Protein AF-A0A8I3A6J5-F1 (afdb_monomer_lite)

Secondary structure (DSSP, 8-state):
-----------SEEE-BTT-S---EEEEE-SSS-EEEEETTB-EEEEETTEEEEES-GGG---EEEEEETTTTEEEEEETT-SSEEEEES-TT-TTPBEEEEEPPEES-SS-EE-GGG-B-PPP---

Structure (mmCIF, N/CA/C/O backbone):
data_AF-A0A8I3A6J5-F1
#
_entry.id   AF-A0A8I3A6J5-F1
#
loop_
_atom_site.group_PDB
_atom_site.id
_atom_site.type_symbol
_atom_site.label_atom_id
_atom_site.label_alt_id
_atom_site.label_comp_id
_atom_site.label_asym_id
_atom_site.label_entity_id
_atom_site.label_seq_id
_atom_site.pdbx_PDB_ins_code
_atom_site.Cartn_x
_atom_site.Cartn_y
_atom_site.Cartn_z
_atom_site.occupancy
_atom_site.B_iso_or_equiv
_atom_site.auth_seq_id
_atom_site.auth_comp_id
_atom_site.auth_asym_id
_atom_site.auth_atom_id
_atom_site.pdbx_PDB_model_num
ATOM 1 N N . MET A 1 1 ? -9.817 -15.195 -24.345 1.00 30.73 1 MET A N 1
ATOM 2 C CA . MET A 1 1 ? -9.484 -13.966 -25.102 1.00 30.73 1 MET A CA 1
ATOM 3 C C . MET A 1 1 ? -8.069 -13.570 -24.725 1.00 30.73 1 MET A C 1
ATOM 5 O O . MET A 1 1 ? -7.813 -13.371 -23.548 1.00 30.73 1 MET A O 1
ATOM 9 N N . GLY A 1 2 ? -7.141 -13.598 -25.683 1.00 30.28 2 GLY A N 1
ATOM 10 C CA . GLY A 1 2 ? -5.707 -13.438 -25.430 1.00 30.28 2 GLY A CA 1
ATOM 11 C C . GLY A 1 2 ? -5.278 -11.974 -25.362 1.00 30.28 2 GLY A C 1
ATOM 12 O O . GLY A 1 2 ? -5.661 -11.174 -26.214 1.00 30.28 2 GLY A O 1
ATOM 13 N N . CYS A 1 3 ? -4.470 -11.635 -24.357 1.00 26.61 3 CYS A N 1
ATOM 14 C CA . CYS A 1 3 ? -3.800 -10.344 -24.265 1.00 26.61 3 CYS A CA 1
ATOM 15 C C . CYS A 1 3 ? -2.507 -10.389 -25.093 1.00 26.61 3 CYS A C 1
ATOM 17 O O . CYS A 1 3 ? -1.593 -11.158 -24.805 1.00 26.61 3 CYS A O 1
ATOM 19 N N . VAL A 1 4 ? -2.451 -9.571 -26.144 1.00 27.77 4 VAL A N 1
ATOM 20 C CA . VAL A 1 4 ? -1.2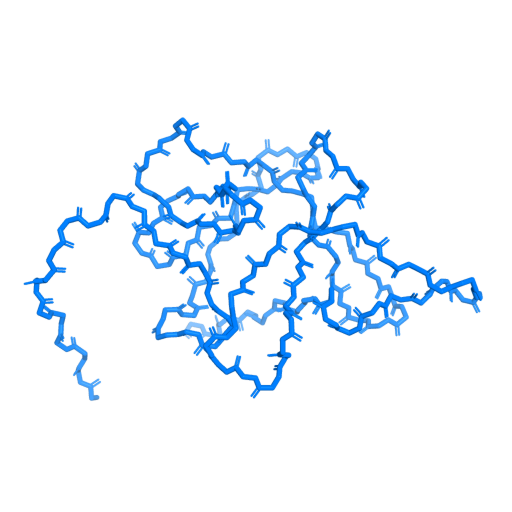50 -9.331 -26.950 1.00 27.77 4 VAL A CA 1
ATOM 21 C C . VAL A 1 4 ? -0.491 -8.166 -26.321 1.00 27.77 4 VAL A C 1
ATOM 23 O O . VAL A 1 4 ? -0.956 -7.027 -26.371 1.00 27.77 4 VAL A O 1
ATOM 26 N N . ILE A 1 5 ? 0.687 -8.430 -25.755 1.00 29.08 5 ILE A N 1
ATOM 27 C CA . ILE A 1 5 ? 1.599 -7.378 -25.291 1.00 29.08 5 ILE A CA 1
ATOM 28 C C . ILE A 1 5 ? 2.441 -6.930 -26.489 1.00 29.08 5 ILE A C 1
ATOM 30 O O . ILE A 1 5 ? 3.343 -7.637 -26.940 1.00 29.08 5 ILE A O 1
ATOM 34 N N . ARG A 1 6 ? 2.138 -5.746 -27.032 1.00 31.48 6 ARG A N 1
ATOM 35 C CA . ARG A 1 6 ? 3.049 -5.052 -27.949 1.00 31.48 6 ARG A CA 1
ATOM 36 C C . ARG A 1 6 ? 4.149 -4.390 -27.127 1.00 31.48 6 ARG A C 1
ATOM 38 O O . ARG A 1 6 ? 3.868 -3.594 -26.240 1.00 31.48 6 ARG A O 1
ATOM 45 N N . ARG A 1 7 ? 5.394 -4.746 -27.448 1.00 36.97 7 ARG A N 1
ATOM 46 C CA . ARG A 1 7 ? 6.626 -4.154 -26.919 1.00 36.97 7 ARG A CA 1
ATOM 47 C C . ARG A 1 7 ? 6.641 -2.662 -27.280 1.00 36.97 7 ARG A C 1
ATOM 49 O O . ARG A 1 7 ? 6.832 -2.325 -28.445 1.00 36.97 7 ARG A O 1
ATOM 56 N N . GLY A 1 8 ? 6.385 -1.805 -26.300 1.00 32.91 8 GLY A N 1
ATOM 57 C CA . GLY A 1 8 ? 6.484 -0.352 -26.404 1.00 32.91 8 GLY A CA 1
ATOM 58 C C . GLY A 1 8 ? 7.212 0.170 -25.173 1.00 32.91 8 GLY A C 1
ATOM 59 O O . GLY A 1 8 ? 6.724 -0.037 -24.071 1.00 32.91 8 GLY A O 1
ATOM 60 N N . ASP A 1 9 ? 8.383 0.756 -25.417 1.00 39.22 9 ASP A N 1
ATOM 61 C CA . ASP A 1 9 ? 9.288 1.498 -24.532 1.00 39.22 9 ASP A CA 1
ATOM 62 C C . ASP A 1 9 ? 9.713 0.858 -23.200 1.00 39.22 9 ASP A C 1
ATOM 64 O O . ASP A 1 9 ? 8.924 0.513 -22.326 1.00 39.22 9 ASP A O 1
ATOM 68 N N . SER A 1 10 ? 11.031 0.717 -23.033 1.00 43.94 10 SER A N 1
ATOM 69 C CA . SER A 1 10 ? 11.680 0.188 -21.836 1.00 43.94 10 SER A CA 1
ATOM 70 C C . SER A 1 10 ? 11.562 1.161 -20.656 1.00 43.94 10 SER A C 1
ATOM 72 O O . SER A 1 10 ? 12.539 1.811 -20.281 1.00 43.94 10 SER A O 1
ATOM 74 N N . SER A 1 11 ? 10.381 1.280 -20.052 1.00 49.09 11 SER A N 1
ATOM 75 C CA . SER A 1 11 ? 10.291 1.871 -18.721 1.00 49.09 11 SER A CA 1
ATOM 76 C C . SER A 1 11 ? 10.740 0.816 -17.707 1.00 49.09 11 SER A C 1
ATOM 78 O O . SER A 1 11 ? 10.136 -0.242 -17.539 1.00 49.09 11 SER A O 1
ATOM 80 N N . THR A 1 12 ? 11.868 1.078 -17.054 1.00 62.62 12 THR A N 1
ATOM 81 C CA . THR A 1 12 ? 12.441 0.229 -15.996 1.00 62.62 12 THR A CA 1
ATOM 82 C C . THR A 1 12 ? 11.611 0.231 -14.708 1.00 62.62 12 THR A C 1
ATOM 84 O O . THR A 1 12 ? 11.869 -0.566 -13.808 1.00 62.62 12 THR A O 1
ATOM 87 N N . PHE A 1 13 ? 10.607 1.108 -14.648 1.00 61.25 13 PHE A N 1
ATOM 88 C CA . PHE A 1 13 ? 9.617 1.243 -13.591 1.00 61.25 13 PHE A CA 1
ATOM 89 C C . PHE A 1 13 ? 8.240 1.571 -14.189 1.00 61.25 13 PHE A C 1
ATOM 91 O O . PHE A 1 13 ? 8.136 2.073 -15.314 1.00 61.25 13 PHE A O 1
ATOM 98 N N . GLN A 1 14 ? 7.177 1.319 -13.429 1.00 71.88 14 GLN A N 1
ATOM 99 C CA . GLN A 1 14 ? 5.807 1.691 -13.776 1.00 71.88 14 GLN A CA 1
ATOM 100 C C . GLN A 1 14 ? 5.059 2.186 -12.533 1.00 71.88 14 GLN A C 1
ATOM 102 O O . GLN A 1 14 ? 5.220 1.638 -11.447 1.00 71.88 14 GLN A O 1
ATOM 107 N N . SER A 1 15 ? 4.227 3.223 -12.670 1.00 75.06 15 SER A N 1
ATOM 108 C CA . SER A 1 15 ? 3.306 3.613 -11.595 1.00 75.06 15 SER A CA 1
ATOM 109 C C . SER A 1 15 ? 2.261 2.526 -11.358 1.00 75.06 15 SER A C 1
ATOM 111 O O . SER A 1 15 ? 1.725 1.954 -12.307 1.00 75.06 15 SER A O 1
ATOM 113 N N . VAL A 1 16 ? 1.933 2.281 -10.094 1.00 74.94 16 VAL A N 1
ATOM 114 C CA . VAL A 1 16 ? 0.857 1.361 -9.725 1.00 74.94 16 VAL A CA 1
ATOM 115 C C . VAL A 1 16 ? -0.471 2.117 -9.699 1.00 74.94 16 VAL A C 1
ATOM 117 O O . VAL A 1 16 ? -0.579 3.181 -9.083 1.00 74.94 16 VAL A O 1
ATOM 120 N N . HIS A 1 17 ? -1.480 1.565 -10.373 1.00 73.88 17 HIS A N 1
ATOM 121 C CA . HIS A 1 17 ? -2.822 2.137 -10.479 1.00 73.88 17 HIS A CA 1
ATOM 122 C C . HIS A 1 17 ? -3.869 1.198 -9.872 1.00 73.88 17 HIS A C 1
ATOM 124 O O . HIS A 1 17 ? -3.763 -0.022 -10.007 1.00 73.88 17 HIS A O 1
ATOM 130 N N . LEU A 1 18 ? -4.900 1.770 -9.250 1.00 64.12 18 LEU A N 1
ATOM 131 C CA . LEU A 1 18 ? -6.071 1.019 -8.797 1.00 64.12 18 LEU A CA 1
ATOM 132 C C . LEU A 1 18 ? -6.810 0.424 -10.006 1.00 64.12 18 LEU A C 1
ATOM 134 O O . LEU A 1 18 ? -7.082 1.152 -10.949 1.00 64.12 18 LEU A O 1
ATOM 138 N N . ASN A 1 19 ? -7.165 -0.865 -9.989 1.00 62.84 19 ASN A N 1
ATOM 139 C CA . ASN A 1 19 ? -7.855 -1.548 -11.102 1.00 62.84 19 ASN A CA 1
ATOM 140 C C . ASN A 1 19 ? -7.126 -1.466 -12.464 1.00 62.84 19 ASN A C 1
ATOM 142 O O . ASN A 1 19 ? -7.756 -1.543 -13.523 1.00 62.84 19 ASN A O 1
ATOM 146 N N . GLY A 1 20 ? -5.798 -1.303 -12.458 1.00 60.50 20 GLY A N 1
ATOM 147 C CA . GLY A 1 20 ? -4.987 -1.331 -13.676 1.00 60.50 20 GLY A CA 1
ATOM 148 C C . GLY A 1 20 ? -5.046 -2.688 -14.393 1.00 60.50 20 GLY A C 1
ATOM 149 O O . GLY A 1 20 ? -5.436 -3.694 -13.818 1.00 60.50 20 GLY A O 1
ATOM 150 N N . ARG A 1 21 ? -4.612 -2.753 -15.662 1.00 58.78 21 ARG A N 1
ATOM 151 C CA . ARG A 1 21 ? -4.647 -3.995 -16.477 1.00 58.78 21 ARG A CA 1
ATOM 152 C C . ARG A 1 21 ? -3.822 -5.165 -15.916 1.00 58.78 21 ARG A C 1
ATOM 154 O O . ARG A 1 21 ? -3.975 -6.285 -16.390 1.00 58.78 21 ARG A O 1
ATOM 161 N N . VAL A 1 22 ? -2.936 -4.896 -14.961 1.00 60.34 22 VAL A N 1
ATOM 162 C CA . VAL A 1 22 ? -2.188 -5.898 -14.201 1.00 60.34 22 VAL A CA 1
ATOM 163 C C . VAL A 1 22 ? -2.706 -5.829 -12.770 1.00 60.34 22 VAL A C 1
ATOM 165 O O . VAL A 1 22 ? -2.392 -4.884 -12.051 1.00 60.34 22 VAL A O 1
ATOM 168 N N . THR A 1 23 ? -3.537 -6.796 -12.389 1.00 66.19 23 THR A N 1
ATOM 169 C CA . THR A 1 23 ? -4.200 -6.833 -11.075 1.00 66.19 23 THR A CA 1
ATOM 170 C C . THR A 1 23 ? -3.646 -7.905 -10.148 1.00 66.19 23 THR A C 1
ATOM 172 O O . THR A 1 23 ? -3.967 -7.892 -8.966 1.00 66.19 23 THR A O 1
ATOM 175 N N . THR A 1 24 ? -2.822 -8.828 -10.650 1.00 80.00 24 THR A N 1
ATOM 176 C CA . THR A 1 24 ? -2.280 -9.908 -9.825 1.00 80.00 24 THR A CA 1
ATOM 177 C C . THR A 1 24 ? -1.085 -9.412 -9.026 1.00 80.00 24 THR A C 1
ATOM 179 O O . THR A 1 24 ? -0.045 -9.053 -9.592 1.00 80.00 24 THR A O 1
ATOM 182 N N . TRP A 1 25 ? -1.258 -9.414 -7.710 1.00 85.44 25 TRP A N 1
ATOM 183 C CA . TRP A 1 25 ? -0.216 -9.141 -6.736 1.00 85.44 25 TRP A CA 1
ATOM 184 C C . TRP A 1 25 ? 0.308 -10.452 -6.171 1.00 85.44 25 TRP A C 1
ATOM 186 O O . TRP A 1 25 ? -0.477 -11.326 -5.819 1.00 85.44 25 TRP A O 1
ATOM 196 N N . ALA A 1 26 ? 1.626 -10.567 -6.058 1.00 88.00 26 ALA A N 1
ATOM 197 C CA . ALA A 1 26 ? 2.252 -11.598 -5.249 1.00 88.00 26 ALA A CA 1
ATOM 198 C C . ALA A 1 26 ? 2.806 -10.950 -3.978 1.00 88.00 26 ALA A C 1
ATOM 200 O O . ALA A 1 26 ? 3.521 -9.941 -4.032 1.00 88.00 26 ALA A O 1
ATOM 201 N N . VAL A 1 27 ? 2.423 -11.532 -2.844 1.00 88.25 27 VAL A N 1
ATOM 202 C CA . VAL A 1 27 ? 2.764 -11.086 -1.495 1.00 88.25 27 VAL A CA 1
ATOM 203 C C . VAL A 1 27 ? 3.656 -12.154 -0.880 1.00 88.25 27 VAL A C 1
ATOM 205 O O . VAL A 1 27 ? 3.229 -13.291 -0.706 1.00 88.25 27 VAL A O 1
ATOM 208 N N . GLU A 1 28 ? 4.896 -11.797 -0.572 1.00 89.56 28 GLU A N 1
ATOM 209 C CA . GLU A 1 28 ? 5.870 -12.703 0.032 1.00 89.56 28 GLU A CA 1
ATOM 210 C C . GLU A 1 28 ? 6.299 -12.153 1.384 1.00 89.56 28 GLU A C 1
ATOM 212 O O . GLU A 1 28 ? 6.626 -10.974 1.509 1.00 89.56 28 GLU A O 1
ATOM 217 N N . GLN A 1 29 ? 6.254 -12.997 2.408 1.00 86.00 29 GLN A N 1
ATOM 218 C CA . GLN A 1 29 ? 6.647 -12.616 3.755 1.00 86.00 29 GLN A CA 1
ATOM 219 C C . GLN A 1 29 ? 8.174 -12.703 3.893 1.00 86.00 29 GLN A C 1
ATOM 221 O O . GLN A 1 29 ? 8.754 -13.762 3.676 1.00 86.00 29 GLN A O 1
ATOM 226 N N . GLU A 1 30 ? 8.813 -11.595 4.270 1.00 85.00 30 GLU A N 1
ATOM 227 C CA . GLU A 1 30 ? 10.277 -11.466 4.427 1.00 85.00 30 GLU A CA 1
ATOM 228 C C . GLU A 1 30 ? 10.698 -11.361 5.910 1.00 85.00 30 GLU A C 1
ATOM 230 O O . GLU A 1 30 ? 11.878 -11.285 6.241 1.00 85.00 30 GLU A O 1
ATOM 235 N N . GLY A 1 31 ? 9.733 -11.373 6.835 1.00 79.00 31 GLY A N 1
ATOM 236 C CA . GLY A 1 31 ? 9.961 -11.324 8.279 1.00 79.00 31 GLY A CA 1
ATOM 237 C C . GLY A 1 31 ? 8.653 -11.395 9.066 1.00 79.00 31 GLY A C 1
ATOM 238 O O . GLY A 1 31 ? 7.595 -11.659 8.498 1.00 79.00 31 GLY A O 1
ATOM 239 N N . ASP A 1 32 ? 8.697 -11.121 10.371 1.00 79.19 32 ASP A N 1
ATOM 240 C CA . ASP A 1 32 ? 7.532 -11.318 11.251 1.00 79.19 32 ASP A CA 1
ATOM 241 C C . ASP A 1 32 ? 6.297 -10.502 10.829 1.00 79.19 32 ASP A C 1
ATOM 243 O O . ASP A 1 32 ? 5.182 -10.988 10.968 1.00 79.19 32 ASP A O 1
ATOM 247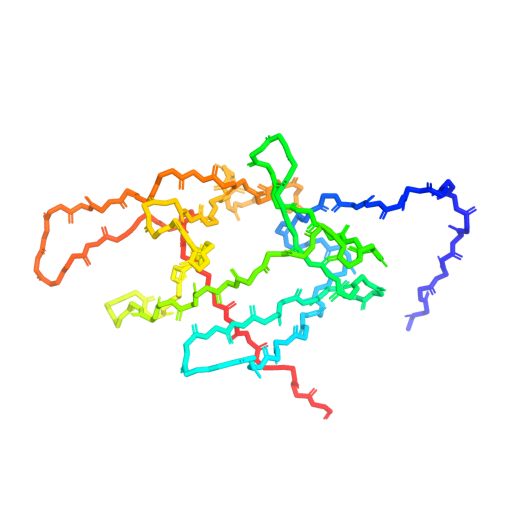 N N . ASN A 1 33 ? 6.484 -9.298 10.267 1.00 82.62 33 ASN A N 1
ATOM 248 C CA . ASN A 1 33 ? 5.398 -8.426 9.782 1.00 82.62 33 ASN A CA 1
ATOM 249 C C . ASN A 1 33 ? 5.773 -7.634 8.514 1.00 82.62 33 ASN A C 1
ATOM 251 O O . ASN A 1 33 ? 5.187 -6.587 8.230 1.00 82.62 33 ASN A O 1
ATOM 255 N N . ALA A 1 34 ? 6.786 -8.103 7.787 1.00 89.25 34 ALA A N 1
ATOM 256 C CA . ALA A 1 34 ? 7.317 -7.441 6.605 1.00 89.25 34 ALA A CA 1
ATOM 257 C C . ALA A 1 34 ? 6.969 -8.241 5.352 1.00 89.25 34 ALA A C 1
ATOM 259 O O . ALA A 1 34 ? 7.143 -9.461 5.311 1.00 89.25 34 ALA A O 1
ATOM 260 N N . TYR A 1 35 ? 6.508 -7.536 4.327 1.00 91.00 35 TYR A N 1
ATOM 261 C CA . TYR A 1 35 ? 6.090 -8.113 3.063 1.00 91.00 35 TYR A CA 1
ATOM 262 C C . TYR A 1 35 ? 6.833 -7.467 1.903 1.00 91.00 35 TYR A C 1
ATOM 264 O O . TYR A 1 35 ? 6.896 -6.239 1.776 1.00 91.00 35 TYR A O 1
ATOM 272 N N . ARG A 1 36 ? 7.316 -8.309 0.995 1.00 91.88 36 ARG A N 1
ATOM 273 C CA . ARG A 1 36 ? 7.658 -7.912 -0.362 1.00 91.88 36 ARG A CA 1
ATOM 274 C C . ARG A 1 36 ? 6.405 -8.016 -1.219 1.00 91.88 36 ARG A C 1
ATOM 276 O O . ARG A 1 36 ? 5.797 -9.078 -1.336 1.00 91.88 36 ARG A O 1
ATOM 283 N N . LEU A 1 37 ? 6.023 -6.894 -1.821 1.00 91.44 37 LEU A N 1
ATOM 284 C CA . LEU A 1 37 ? 4.893 -6.821 -2.740 1.00 91.44 37 LEU A CA 1
ATOM 285 C C . LEU A 1 37 ? 5.424 -6.746 -4.170 1.00 91.44 37 LEU A C 1
ATOM 287 O O . LEU A 1 37 ? 6.291 -5.925 -4.477 1.00 91.44 37 LEU A O 1
ATOM 291 N N . SER A 1 38 ? 4.889 -7.585 -5.046 1.00 90.31 38 SER A N 1
ATOM 292 C CA . SER A 1 38 ? 5.213 -7.613 -6.472 1.00 90.31 38 SER A CA 1
ATOM 293 C C . SER A 1 38 ? 3.930 -7.620 -7.296 1.00 90.31 38 SER A C 1
ATOM 295 O O . SER A 1 38 ? 2.887 -8.073 -6.825 1.00 90.31 38 SER A O 1
ATOM 297 N N . VAL A 1 39 ? 3.980 -7.074 -8.512 1.00 87.06 39 VAL A N 1
ATOM 298 C CA . VAL A 1 39 ? 2.788 -6.907 -9.356 1.00 87.06 39 VAL A CA 1
ATOM 299 C C . VAL A 1 39 ? 3.107 -7.237 -10.811 1.00 87.06 39 VAL A C 1
ATOM 301 O O . VAL A 1 39 ? 3.985 -6.640 -11.442 1.00 87.06 39 VAL A O 1
ATOM 304 N N . GLY A 1 40 ? 2.400 -8.231 -11.354 1.00 85.12 40 GLY A N 1
ATOM 305 C CA . GLY A 1 40 ? 2.669 -8.785 -12.683 1.00 85.12 40 GLY A CA 1
ATOM 306 C C . GLY A 1 40 ? 4.120 -9.240 -12.867 1.00 85.12 40 GLY A C 1
ATOM 307 O O . GLY A 1 40 ? 4.600 -10.118 -12.162 1.00 85.12 40 GLY A O 1
ATOM 308 N N . GLY A 1 41 ? 4.820 -8.657 -13.847 1.00 83.81 41 GLY A N 1
ATOM 309 C CA . GLY A 1 41 ? 6.225 -8.975 -14.147 1.00 83.81 41 GLY A CA 1
ATOM 310 C C . GLY A 1 41 ? 7.259 -8.188 -13.330 1.00 83.81 41 GLY A C 1
ATOM 311 O O . GLY A 1 41 ? 8.460 -8.397 -13.509 1.00 83.81 41 GLY A O 1
ATOM 312 N N . TYR A 1 42 ? 6.820 -7.273 -12.463 1.00 89.50 42 TYR A N 1
ATOM 313 C CA . TYR A 1 42 ? 7.692 -6.407 -11.674 1.00 89.50 42 TYR A CA 1
ATOM 314 C C . TYR A 1 42 ? 7.887 -6.992 -10.275 1.00 89.50 42 TYR A C 1
ATOM 316 O O . TYR A 1 42 ? 6.953 -7.040 -9.475 1.00 89.50 42 TYR A O 1
ATOM 324 N N . ARG A 1 43 ? 9.113 -7.444 -9.993 1.00 89.62 43 ARG A N 1
ATOM 325 C CA . ARG A 1 43 ? 9.462 -8.160 -8.754 1.00 89.62 43 ARG A CA 1
ATOM 326 C C . ARG A 1 43 ? 9.577 -7.265 -7.524 1.00 89.62 43 ARG A C 1
ATOM 328 O O . ARG A 1 43 ? 9.517 -7.779 -6.415 1.00 89.62 43 ARG A O 1
ATOM 335 N N . TYR A 1 44 ? 9.757 -5.964 -7.719 1.00 92.69 44 TYR A N 1
ATOM 336 C CA . TYR A 1 44 ? 9.994 -5.020 -6.634 1.00 92.69 44 TYR A CA 1
ATOM 337 C C . TYR A 1 44 ? 8.961 -3.909 -6.674 1.00 92.69 44 TYR A C 1
ATOM 339 O O . TYR A 1 44 ? 8.554 -3.466 -7.752 1.00 92.69 44 TYR A O 1
ATOM 347 N N . THR A 1 45 ? 8.564 -3.430 -5.503 1.00 93.81 45 THR A N 1
ATOM 348 C CA . THR A 1 45 ? 7.734 -2.234 -5.372 1.00 93.81 45 THR A CA 1
ATOM 349 C C . THR A 1 45 ? 8.406 -1.242 -4.449 1.00 93.81 45 THR A C 1
ATOM 351 O O . THR A 1 45 ? 9.044 -1.615 -3.471 1.00 93.81 45 THR A O 1
ATOM 354 N N . GLY A 1 46 ? 8.278 0.034 -4.783 1.00 94.19 46 GLY A N 1
ATOM 355 C CA . GLY A 1 46 ? 8.979 1.113 -4.111 1.00 94.19 46 GLY A CA 1
ATOM 356 C C . GLY A 1 46 ? 8.250 2.432 -4.228 1.00 94.19 46 GLY A C 1
ATOM 357 O O . GLY A 1 46 ? 7.095 2.495 -4.653 1.00 94.19 46 GLY A O 1
ATOM 358 N N . VAL A 1 47 ? 8.943 3.508 -3.866 1.00 94.31 47 VAL A N 1
ATOM 359 C CA . VAL A 1 47 ? 8.376 4.857 -3.836 1.00 94.31 47 VAL A CA 1
ATOM 360 C C . VAL A 1 47 ? 9.262 5.811 -4.624 1.00 94.31 47 VAL A C 1
ATOM 362 O O . VAL A 1 47 ? 10.433 5.981 -4.302 1.00 94.31 47 VAL A O 1
ATOM 365 N N . VAL A 1 48 ? 8.684 6.472 -5.626 1.00 92.31 48 VAL A N 1
ATOM 366 C CA . VAL A 1 48 ? 9.337 7.524 -6.420 1.00 92.31 48 VAL A CA 1
ATOM 367 C C . VAL A 1 48 ? 8.410 8.731 -6.462 1.00 92.31 48 VAL A C 1
ATOM 369 O O . VAL A 1 48 ? 7.228 8.592 -6.775 1.00 92.31 48 VAL A O 1
ATOM 372 N N . ASP A 1 49 ? 8.914 9.911 -6.099 1.00 91.75 49 ASP A N 1
ATOM 373 C CA . ASP A 1 49 ? 8.134 11.157 -6.033 1.00 91.75 49 ASP A CA 1
ATOM 374 C C . ASP A 1 49 ? 6.811 11.011 -5.256 1.00 91.75 49 ASP A C 1
ATOM 376 O O . ASP A 1 49 ? 5.757 11.493 -5.673 1.00 91.75 49 ASP A O 1
ATOM 380 N N . ASN A 1 50 ? 6.852 10.302 -4.121 1.0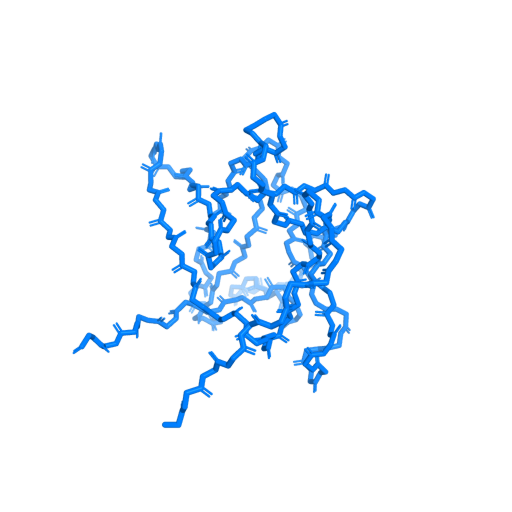0 93.38 50 ASN A N 1
ATOM 381 C CA . ASN A 1 50 ? 5.689 9.939 -3.295 1.00 93.38 50 ASN A CA 1
ATOM 382 C C . ASN A 1 50 ? 4.618 9.094 -4.010 1.00 93.38 50 ASN A C 1
ATOM 384 O O . ASN A 1 50 ? 3.482 9.030 -3.545 1.00 93.38 50 ASN A O 1
ATOM 388 N N . ASN A 1 51 ? 4.943 8.436 -5.119 1.00 92.69 51 ASN A N 1
ATOM 389 C CA . ASN A 1 51 ? 4.068 7.477 -5.784 1.00 92.69 51 ASN A CA 1
ATOM 390 C C . ASN A 1 51 ? 4.614 6.067 -5.612 1.00 92.69 51 ASN A C 1
ATOM 392 O O . ASN A 1 51 ? 5.820 5.845 -5.721 1.00 92.69 51 ASN A O 1
ATOM 396 N N . VAL A 1 52 ? 3.717 5.115 -5.378 1.00 92.94 52 VAL A N 1
ATOM 397 C CA . VAL A 1 52 ? 4.064 3.699 -5.385 1.00 92.94 52 VAL A CA 1
ATOM 398 C C . VAL A 1 52 ? 4.345 3.290 -6.827 1.00 92.94 52 VAL A C 1
ATOM 400 O O . VAL A 1 52 ? 3.560 3.545 -7.748 1.00 92.94 52 VAL A O 1
ATOM 403 N N . THR A 1 53 ? 5.500 2.674 -7.023 1.00 92.44 53 THR A N 1
ATOM 404 C CA . THR A 1 53 ? 5.987 2.229 -8.326 1.00 92.44 53 THR A CA 1
ATOM 405 C C . THR A 1 53 ? 6.390 0.769 -8.253 1.00 92.44 53 THR A C 1
ATOM 407 O O . THR A 1 53 ? 6.812 0.287 -7.206 1.00 92.44 53 THR A O 1
ATOM 410 N N . ALA A 1 54 ? 6.240 0.067 -9.366 1.00 91.19 54 ALA A N 1
ATOM 411 C CA . ALA A 1 54 ? 6.723 -1.286 -9.561 1.00 91.19 54 ALA A CA 1
ATOM 412 C C . ALA A 1 54 ? 7.980 -1.249 -10.437 1.00 91.19 54 ALA A C 1
ATOM 414 O O . ALA A 1 54 ? 8.077 -0.422 -11.347 1.00 91.19 54 ALA A O 1
ATOM 415 N N . SER A 1 55 ? 8.943 -2.123 -10.163 1.00 89.81 55 SER A N 1
ATOM 416 C CA . SER A 1 55 ? 10.253 -2.127 -10.805 1.00 89.81 55 SER A CA 1
ATOM 417 C C . SER A 1 55 ? 10.835 -3.529 -10.959 1.00 89.81 55 SER A C 1
ATOM 419 O O . SER A 1 55 ? 10.462 -4.483 -10.274 1.00 89.81 55 SER A O 1
ATOM 421 N N . THR A 1 56 ? 11.781 -3.649 -11.886 1.00 90.06 56 THR A N 1
ATOM 422 C CA . THR A 1 56 ? 12.660 -4.815 -12.038 1.00 90.06 56 THR A CA 1
ATOM 423 C C . THR A 1 56 ? 13.992 -4.657 -11.298 1.00 90.06 56 THR A C 1
ATOM 425 O O . THR A 1 56 ? 14.817 -5.566 -11.352 1.00 90.06 56 THR A O 1
ATOM 428 N N . HIS A 1 57 ? 14.211 -3.524 -10.628 1.00 89.88 57 HIS A N 1
ATOM 429 C CA . HIS A 1 57 ? 15.468 -3.153 -9.985 1.00 89.88 57 HIS A CA 1
ATOM 430 C C . HIS A 1 57 ? 15.398 -3.340 -8.458 1.00 89.88 57 HIS A C 1
ATOM 432 O O . HIS A 1 57 ? 14.555 -2.704 -7.819 1.00 89.88 57 HIS A O 1
ATOM 438 N N . PRO A 1 58 ? 16.246 -4.197 -7.858 1.00 90.69 58 PRO A N 1
ATOM 439 C CA . PRO A 1 58 ? 16.181 -4.524 -6.430 1.00 90.69 58 PRO A CA 1
ATOM 440 C C . PRO A 1 58 ? 16.456 -3.328 -5.515 1.00 90.69 58 PRO A C 1
ATOM 442 O O . PRO A 1 58 ? 15.882 -3.244 -4.436 1.00 90.69 58 PRO A O 1
ATOM 445 N N . GLU A 1 59 ? 17.285 -2.375 -5.937 1.00 91.06 59 GLU A N 1
ATOM 446 C CA . GLU A 1 59 ? 17.598 -1.162 -5.175 1.00 91.06 59 GLU A CA 1
ATOM 447 C C . GLU A 1 59 ? 16.393 -0.229 -4.989 1.00 91.06 59 GLU A C 1
ATOM 449 O O . GLU A 1 59 ? 16.441 0.689 -4.175 1.00 91.06 59 GLU A O 1
ATOM 454 N N . GLN A 1 60 ? 15.314 -0.455 -5.741 1.00 88.81 60 GLN A N 1
ATOM 455 C CA . GLN A 1 60 ? 14.057 0.278 -5.613 1.00 88.81 60 GLN A CA 1
ATOM 456 C C . GLN A 1 60 ? 13.054 -0.435 -4.702 1.00 88.81 60 GLN A C 1
ATOM 458 O O . GLN A 1 60 ? 11.951 0.072 -4.516 1.00 88.81 60 GLN A O 1
ATOM 463 N N . ASN A 1 61 ? 13.399 -1.602 -4.153 1.00 94.00 61 ASN A N 1
ATOM 464 C CA . ASN A 1 61 ? 12.501 -2.352 -3.291 1.00 94.00 61 ASN A CA 1
ATOM 465 C C . ASN A 1 61 ? 12.323 -1.662 -1.935 1.00 94.00 61 ASN A C 1
ATOM 467 O O . ASN A 1 61 ? 13.289 -1.310 -1.259 1.00 94.00 61 ASN A O 1
ATOM 471 N N . VAL A 1 62 ? 11.071 -1.528 -1.525 1.00 94.88 62 VAL A N 1
ATOM 472 C CA . VAL A 1 62 ? 10.657 -1.137 -0.183 1.00 94.88 62 VAL A CA 1
ATOM 473 C C . VAL A 1 62 ? 9.932 -2.329 0.423 1.00 94.88 62 VAL A C 1
ATOM 475 O O . VAL A 1 62 ? 9.068 -2.929 -0.210 1.00 94.88 62 VAL A O 1
ATOM 478 N N . GLU A 1 63 ? 10.287 -2.674 1.654 1.00 94.62 63 GLU A N 1
ATOM 479 C CA . GLU A 1 63 ? 9.517 -3.627 2.448 1.00 94.62 63 GLU A CA 1
ATOM 480 C C . GLU A 1 63 ? 8.298 -2.930 3.050 1.00 94.62 63 GLU A C 1
ATOM 482 O O . GLU A 1 63 ? 8.377 -1.786 3.515 1.00 94.62 63 GLU A O 1
ATOM 487 N N . TRP A 1 64 ? 7.168 -3.628 3.043 1.00 95.44 64 TRP A N 1
ATOM 488 C CA . TRP A 1 64 ? 5.879 -3.087 3.449 1.00 95.44 64 TRP A CA 1
ATOM 489 C C . TRP A 1 64 ? 5.347 -3.792 4.692 1.00 95.44 64 TRP A C 1
ATOM 491 O O . TRP A 1 64 ? 5.510 -4.996 4.854 1.00 95.44 64 TRP A O 1
ATOM 501 N N . ILE A 1 65 ? 4.638 -3.053 5.535 1.00 95.44 65 ILE A N 1
ATOM 502 C CA . ILE A 1 65 ? 3.817 -3.577 6.622 1.00 95.44 65 ILE A CA 1
ATOM 503 C C . ILE A 1 65 ? 2.357 -3.444 6.196 1.00 95.44 65 ILE A C 1
ATOM 505 O O . ILE A 1 65 ? 1.893 -2.348 5.873 1.00 95.44 65 ILE A O 1
ATOM 509 N N . ALA A 1 66 ? 1.616 -4.550 6.230 1.00 93.00 66 ALA A N 1
ATOM 510 C CA . ALA A 1 66 ? 0.170 -4.560 6.041 1.00 93.00 66 ALA A CA 1
ATOM 511 C C . ALA A 1 66 ? -0.514 -4.712 7.406 1.00 93.00 66 ALA A C 1
ATOM 513 O O . ALA A 1 66 ? -0.520 -5.787 7.997 1.00 93.00 66 ALA A O 1
ATOM 514 N N . THR A 1 67 ? -1.094 -3.629 7.928 1.00 93.31 67 THR A N 1
ATOM 515 C CA . THR A 1 67 ? -1.797 -3.658 9.221 1.00 93.31 67 THR A CA 1
ATOM 516 C C . THR A 1 67 ? -3.294 -3.843 9.016 1.00 93.31 67 THR A C 1
ATOM 518 O O . THR A 1 67 ? -3.938 -2.971 8.426 1.00 93.31 67 THR A O 1
ATOM 521 N N . TYR A 1 68 ? -3.850 -4.937 9.539 1.00 92.31 68 TYR A N 1
ATOM 522 C CA . TYR A 1 68 ? -5.287 -5.210 9.491 1.00 92.31 68 TYR A CA 1
ATOM 523 C C . TYR A 1 68 ? -6.084 -4.253 10.390 1.00 92.31 68 TYR A C 1
ATOM 525 O O . TYR A 1 68 ? -5.706 -3.979 11.533 1.00 92.31 68 TYR A O 1
ATOM 533 N N . ARG A 1 69 ? -7.196 -3.734 9.866 1.00 93.75 69 ARG A N 1
ATOM 534 C CA . ARG A 1 69 ? -8.123 -2.812 10.528 1.00 93.75 69 ARG A CA 1
ATOM 535 C C . ARG A 1 69 ? -9.477 -3.497 10.660 1.00 93.75 69 ARG A C 1
ATOM 537 O O . ARG A 1 69 ? -10.281 -3.501 9.735 1.00 93.75 69 ARG A O 1
ATOM 544 N N . GLU A 1 70 ? -9.705 -4.085 11.831 1.00 91.31 70 GLU A N 1
ATOM 545 C CA . GLU A 1 70 ? -10.851 -4.961 12.109 1.00 91.31 70 GLU A CA 1
ATOM 546 C C . GLU A 1 70 ? -12.211 -4.303 11.831 1.00 91.31 70 GLU A C 1
ATOM 548 O O . GLU A 1 70 ? -13.107 -4.943 11.292 1.00 91.31 70 GLU A O 1
ATOM 553 N N . ARG A 1 71 ? -12.369 -3.012 12.155 1.00 91.19 71 ARG A N 1
ATOM 554 C CA . ARG A 1 71 ? -13.640 -2.295 11.966 1.00 91.19 71 ARG A CA 1
ATOM 555 C C . ARG A 1 71 ? -14.005 -2.148 10.486 1.00 91.19 71 ARG A C 1
ATOM 557 O O . ARG A 1 71 ? -15.186 -2.154 10.146 1.00 91.19 71 ARG A O 1
ATOM 564 N N . GLU A 1 72 ? -13.010 -1.952 9.631 1.00 93.94 72 GLU A N 1
ATOM 565 C CA . GLU A 1 72 ? -13.195 -1.729 8.199 1.00 93.94 72 GLU A CA 1
ATOM 566 C C . GLU A 1 72 ? -12.987 -2.984 7.347 1.00 93.94 72 GLU A C 1
ATOM 568 O O . GLU A 1 72 ? -13.268 -2.947 6.144 1.00 93.94 72 GLU A O 1
ATOM 573 N N . ASP A 1 73 ? -12.535 -4.083 7.962 1.00 91.81 73 ASP A N 1
ATOM 574 C CA . ASP A 1 73 ? -12.236 -5.344 7.281 1.00 91.81 73 ASP A CA 1
ATOM 575 C C . ASP A 1 73 ? -11.324 -5.089 6.066 1.00 91.81 73 ASP A C 1
ATOM 577 O O . ASP A 1 73 ? -11.669 -5.302 4.901 1.00 91.81 73 ASP A O 1
ATOM 581 N N . ALA A 1 74 ? -10.199 -4.426 6.338 1.00 93.69 74 ALA A N 1
ATOM 582 C CA . ALA A 1 74 ? -9.256 -3.956 5.331 1.00 93.69 74 ALA A CA 1
ATOM 583 C C . ALA A 1 74 ? -7.881 -3.675 5.951 1.00 93.69 74 ALA A C 1
ATOM 585 O O . ALA A 1 74 ? -7.715 -3.661 7.168 1.00 93.69 74 ALA A O 1
ATOM 586 N N . TYR A 1 75 ? -6.888 -3.416 5.108 1.00 93.25 75 TYR A N 1
ATOM 587 C CA . TYR A 1 75 ? -5.508 -3.167 5.501 1.00 93.25 75 TYR A CA 1
ATOM 588 C C . TYR A 1 75 ? -5.093 -1.732 5.196 1.00 93.25 75 TYR A C 1
ATOM 590 O O . TYR A 1 75 ? -5.415 -1.184 4.141 1.00 93.25 75 TYR A O 1
ATOM 598 N N . THR A 1 76 ? -4.301 -1.146 6.090 1.00 95.69 76 THR A N 1
ATOM 599 C CA . THR A 1 76 ? -3.419 -0.023 5.743 1.00 95.69 76 THR A CA 1
ATOM 600 C C . THR A 1 76 ? -2.043 -0.576 5.392 1.00 95.69 76 THR A C 1
ATOM 602 O O . THR A 1 76 ? -1.539 -1.426 6.127 1.00 95.69 76 THR A O 1
ATOM 605 N N . ILE A 1 77 ? -1.427 -0.077 4.321 1.00 95.69 77 ILE A N 1
ATOM 606 C CA . ILE A 1 77 ? -0.111 -0.534 3.850 1.00 95.69 77 ILE A CA 1
ATOM 607 C C . ILE A 1 77 ? 0.892 0.610 4.003 1.00 95.69 77 ILE A C 1
ATOM 609 O O . ILE A 1 77 ? 0.681 1.674 3.418 1.00 95.69 77 ILE A O 1
ATOM 613 N N . SER A 1 78 ? 1.965 0.407 4.764 1.00 97.19 78 SER A N 1
ATOM 614 C CA . SER A 1 78 ? 3.009 1.406 5.045 1.00 97.19 78 SER A CA 1
ATOM 615 C C . SER A 1 78 ? 4.409 0.841 4.789 1.00 97.19 78 SER A C 1
ATOM 617 O O . SER A 1 78 ? 4.593 -0.370 4.883 1.00 97.19 78 SER A O 1
ATOM 619 N N . PRO A 1 79 ? 5.415 1.663 4.453 1.00 96.25 79 PRO A N 1
ATOM 620 C CA . PRO A 1 79 ? 6.810 1.228 4.475 1.00 96.25 79 PRO A CA 1
ATOM 621 C C . PRO A 1 79 ? 7.212 0.709 5.863 1.00 96.25 79 PRO A C 1
ATOM 623 O O . PRO A 1 79 ? 6.774 1.257 6.873 1.00 96.25 79 PRO A O 1
ATOM 626 N N . ILE A 1 80 ? 8.106 -0.282 5.929 1.00 94.25 80 ILE A N 1
ATOM 627 C CA . ILE A 1 80 ? 8.583 -0.843 7.207 1.00 94.25 80 ILE A CA 1
ATOM 628 C C . ILE A 1 80 ? 9.262 0.201 8.112 1.00 94.25 80 ILE A C 1
ATOM 630 O O . ILE A 1 80 ? 9.198 0.107 9.332 1.00 94.25 80 ILE A O 1
ATOM 634 N N . ASN A 1 81 ? 9.869 1.227 7.507 1.00 93.00 81 ASN A N 1
ATOM 635 C CA . ASN A 1 81 ? 10.622 2.275 8.201 1.00 93.00 81 ASN A CA 1
ATOM 636 C C . ASN A 1 81 ? 9.841 3.599 8.383 1.00 93.00 81 ASN A C 1
ATOM 638 O O . ASN A 1 81 ? 10.424 4.575 8.850 1.00 93.00 81 ASN A O 1
ATOM 642 N N . ASP A 1 82 ? 8.568 3.676 7.971 1.00 94.31 82 ASP A N 1
ATOM 643 C CA . ASP A 1 82 ? 7.719 4.879 8.091 1.00 94.31 82 ASP A CA 1
ATOM 644 C C . ASP A 1 82 ? 6.245 4.459 8.209 1.00 94.31 82 ASP A C 1
ATOM 646 O O . ASP A 1 82 ? 5.541 4.327 7.209 1.00 94.31 82 ASP A O 1
ATOM 650 N N . ASP A 1 83 ? 5.776 4.242 9.438 1.00 90.50 83 ASP A N 1
ATOM 651 C CA . ASP A 1 83 ? 4.393 3.854 9.745 1.00 90.50 83 ASP A CA 1
ATOM 652 C C . ASP A 1 83 ? 3.415 5.043 9.769 1.00 90.50 83 ASP A C 1
ATOM 654 O O . ASP A 1 83 ? 2.199 4.858 9.858 1.00 90.50 83 ASP A O 1
ATOM 658 N N . ILE A 1 84 ? 3.924 6.274 9.646 1.00 95.69 84 ILE A N 1
ATOM 659 C CA . ILE A 1 84 ? 3.114 7.495 9.5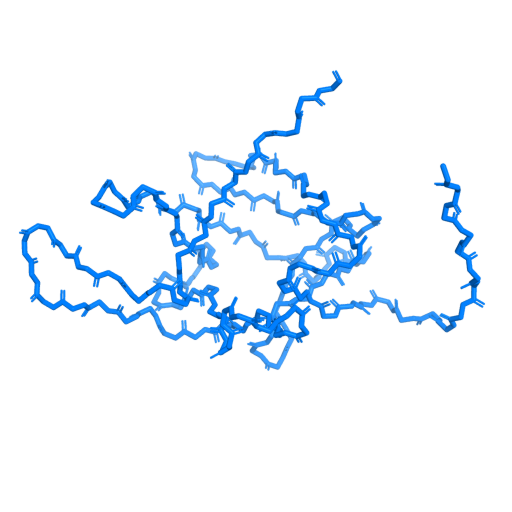85 1.00 95.69 84 ILE A CA 1
ATOM 660 C C . ILE A 1 84 ? 2.478 7.626 8.203 1.00 95.69 84 ILE A C 1
ATOM 662 O O . ILE A 1 84 ? 1.374 8.167 8.067 1.00 95.69 84 ILE A O 1
ATOM 666 N N . LYS A 1 85 ? 3.161 7.154 7.157 1.00 97.25 85 LYS A N 1
ATOM 667 C CA . LYS A 1 85 ? 2.662 7.194 5.784 1.00 97.25 85 LYS A CA 1
ATOM 668 C C . LYS A 1 85 ? 2.179 5.834 5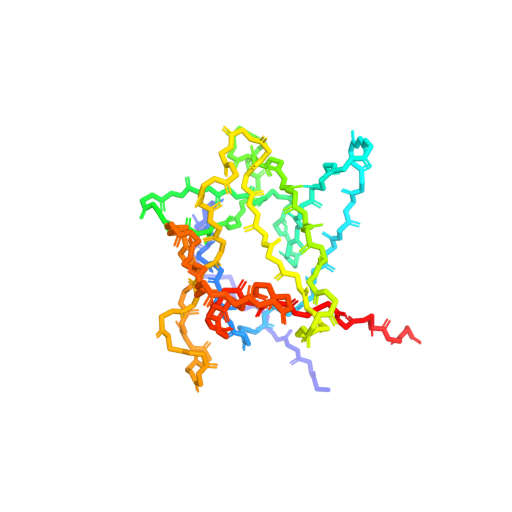.310 1.00 97.25 85 LYS A C 1
ATOM 670 O O . LYS A 1 85 ? 2.756 4.799 5.604 1.00 97.25 85 LYS A O 1
ATOM 675 N N . GLY A 1 86 ? 1.158 5.856 4.469 1.00 97.00 86 GLY A N 1
ATOM 676 C CA . GLY A 1 86 ? 0.610 4.668 3.852 1.00 97.00 86 GLY A CA 1
ATOM 677 C C . GLY A 1 86 ? 0.095 4.919 2.449 1.00 97.00 86 GLY A C 1
ATOM 678 O O . GLY A 1 86 ? -0.031 6.058 1.977 1.00 97.00 86 GLY A O 1
ATOM 679 N N . TRP A 1 87 ? -0.181 3.817 1.769 1.00 96.25 87 TRP A N 1
ATOM 680 C CA . TRP A 1 87 ? -0.787 3.819 0.452 1.00 96.25 87 TRP A CA 1
ATOM 681 C C . TRP A 1 87 ? -2.103 4.593 0.494 1.00 96.25 87 TRP A C 1
ATOM 683 O O . TRP A 1 87 ? -2.906 4.458 1.414 1.00 96.25 87 TRP A O 1
ATOM 693 N N . THR A 1 88 ? -2.299 5.471 -0.481 1.00 96.00 88 THR A N 1
ATOM 694 C CA . THR A 1 88 ? -3.467 6.340 -0.573 1.00 96.00 88 THR A CA 1
ATOM 695 C C . THR A 1 88 ? -3.853 6.529 -2.034 1.00 96.00 88 THR A C 1
ATOM 697 O O . THR A 1 88 ? -3.037 6.966 -2.846 1.00 96.00 88 THR A O 1
ATOM 700 N N . VAL A 1 89 ? -5.114 6.264 -2.363 1.00 93.06 89 VAL A N 1
ATOM 701 C CA . VAL A 1 89 ? -5.690 6.494 -3.692 1.00 93.06 89 VAL A CA 1
ATOM 702 C C . VAL A 1 89 ? -6.472 7.805 -3.686 1.00 93.06 89 VAL A C 1
ATOM 704 O O . VAL A 1 89 ? -7.424 7.959 -2.928 1.00 93.06 89 VAL A O 1
ATOM 707 N N . SER A 1 90 ? -6.097 8.767 -4.533 1.00 85.00 90 SER A N 1
ATOM 708 C CA . SER A 1 90 ? -6.766 10.079 -4.555 1.00 85.00 90 SER A CA 1
ATOM 709 C C . SER A 1 90 ? -8.221 10.018 -5.034 1.00 85.00 90 SER A C 1
ATOM 711 O O . SER A 1 90 ? -9.056 10.735 -4.489 1.00 85.00 90 SER A O 1
ATOM 713 N N . HIS A 1 91 ? -8.539 9.158 -6.006 1.00 82.75 91 HIS A N 1
ATOM 714 C CA . HIS A 1 91 ? -9.910 8.953 -6.477 1.00 82.75 91 HIS A CA 1
ATOM 715 C C . HIS A 1 91 ? -10.210 7.446 -6.530 1.00 82.75 91 HIS A C 1
ATOM 717 O O . HIS A 1 91 ? -9.936 6.805 -7.544 1.00 82.75 91 HIS A O 1
ATOM 723 N N . PRO A 1 92 ? -10.764 6.849 -5.459 1.00 74.94 92 PRO A N 1
ATOM 724 C CA . PRO A 1 92 ? -10.970 5.397 -5.370 1.00 74.94 92 PRO A CA 1
ATOM 725 C C . PRO A 1 92 ? -11.950 4.839 -6.417 1.00 74.94 92 PRO A C 1
ATOM 727 O O . PRO A 1 92 ? -11.969 3.640 -6.660 1.00 74.94 92 PRO A O 1
ATOM 730 N N . ASN A 1 93 ? -12.730 5.702 -7.073 1.00 77.69 93 ASN A N 1
ATOM 731 C CA . ASN A 1 93 ? -13.647 5.318 -8.150 1.00 77.69 93 ASN A CA 1
ATOM 732 C C . ASN A 1 93 ? -13.034 5.466 -9.557 1.00 77.69 93 ASN A C 1
ATOM 734 O O . ASN A 1 93 ? -13.705 5.181 -10.545 1.00 77.69 93 ASN A O 1
ATOM 738 N N . ASP A 1 94 ? -11.790 5.939 -9.667 1.00 79.38 94 ASP A N 1
ATOM 739 C CA . ASP A 1 94 ? -11.079 6.092 -10.937 1.00 79.38 94 ASP A CA 1
ATOM 740 C C . ASP A 1 94 ? -10.014 5.000 -11.076 1.00 79.38 94 ASP A C 1
ATOM 742 O O . ASP A 1 94 ? -9.023 4.984 -10.342 1.00 79.38 94 ASP A O 1
ATOM 746 N N . ALA A 1 95 ? -10.200 4.124 -12.066 1.00 71.38 95 ALA A N 1
ATOM 747 C CA . ALA A 1 95 ? -9.272 3.045 -12.409 1.00 71.38 95 ALA A CA 1
ATOM 748 C C . ALA A 1 95 ? -7.903 3.535 -12.935 1.00 71.38 95 ALA A C 1
ATOM 750 O O . ALA A 1 95 ? -7.002 2.744 -13.200 1.00 71.38 95 ALA A O 1
ATOM 751 N N . ASN A 1 96 ? -7.721 4.844 -13.116 1.00 77.69 96 ASN A N 1
ATOM 752 C CA . ASN A 1 96 ? -6.429 5.439 -13.443 1.00 77.69 96 ASN A CA 1
ATOM 753 C C . ASN A 1 96 ? -5.779 6.128 -12.242 1.00 77.69 96 ASN A C 1
ATOM 755 O O . ASN A 1 96 ? -4.686 6.686 -12.381 1.00 77.69 96 ASN A O 1
ATOM 759 N N . SER A 1 97 ? -6.388 6.078 -11.054 1.00 83.31 97 SER A N 1
ATOM 760 C CA . SER A 1 97 ? -5.774 6.666 -9.870 1.00 83.31 97 SER A CA 1
ATOM 761 C C . SER A 1 97 ? -4.498 5.933 -9.496 1.00 83.31 97 SER A C 1
ATOM 763 O O . SER A 1 97 ? -4.493 4.729 -9.242 1.00 83.31 97 SER A O 1
ATOM 765 N N . ARG A 1 98 ? -3.411 6.700 -9.430 1.00 88.31 98 ARG A N 1
ATOM 766 C CA . ARG A 1 98 ? -2.133 6.237 -8.897 1.00 88.31 98 ARG A CA 1
ATOM 767 C C . ARG A 1 98 ? -2.241 6.023 -7.395 1.00 88.31 98 ARG A C 1
ATOM 769 O O . ARG A 1 98 ? -2.913 6.792 -6.701 1.00 88.31 98 ARG A O 1
ATOM 776 N N . ILE A 1 99 ? -1.526 5.022 -6.901 1.00 92.06 99 ILE A N 1
ATOM 777 C CA . ILE A 1 99 ? -1.318 4.847 -5.468 1.00 92.06 99 ILE A CA 1
ATOM 778 C C . ILE A 1 99 ? -0.180 5.778 -5.046 1.00 92.06 99 ILE A C 1
ATOM 780 O O . ILE A 1 99 ? 0.945 5.670 -5.530 1.00 92.06 99 ILE A O 1
ATOM 784 N N . ALA A 1 100 ? -0.479 6.713 -4.152 1.00 95.00 100 ALA A N 1
ATOM 785 C CA . ALA A 1 100 ? 0.497 7.622 -3.567 1.00 95.00 100 ALA A CA 1
ATOM 786 C C . ALA A 1 100 ? 0.848 7.195 -2.141 1.00 95.00 100 ALA A C 1
ATOM 788 O O . ALA A 1 100 ? 0.023 6.615 -1.440 1.00 95.00 100 ALA A O 1
ATOM 789 N N . LEU A 1 101 ? 2.046 7.543 -1.684 1.00 96.19 101 LEU A N 1
ATOM 790 C CA . LEU A 1 101 ? 2.425 7.460 -0.283 1.00 96.19 101 LEU A CA 1
ATOM 791 C C . LEU A 1 101 ? 2.058 8.784 0.407 1.00 96.19 101 LEU A C 1
ATOM 793 O O . LEU A 1 101 ? 2.606 9.839 0.077 1.00 96.19 101 LEU A O 1
ATOM 797 N N . ARG A 1 102 ? 1.110 8.754 1.349 1.00 96.81 102 ARG A N 1
ATOM 798 C CA . ARG A 1 102 ? 0.652 9.939 2.103 1.00 96.81 102 ARG A CA 1
ATOM 799 C C . ARG A 1 102 ? 0.493 9.617 3.580 1.00 96.81 102 ARG A C 1
ATOM 801 O O . ARG A 1 102 ? 0.387 8.457 3.939 1.00 96.81 102 ARG A O 1
ATOM 808 N N . ILE A 1 103 ? 0.442 10.646 4.425 1.00 97.44 103 ILE A N 1
ATOM 809 C CA . ILE A 1 103 ? 0.161 10.481 5.858 1.00 97.44 103 ILE A CA 1
ATOM 810 C C . ILE A 1 103 ? -1.158 9.718 6.038 1.00 97.44 103 ILE A C 1
ATOM 812 O O . ILE A 1 103 ? -2.162 10.063 5.408 1.00 97.44 103 ILE A O 1
ATOM 816 N N . ILE A 1 104 ? -1.155 8.699 6.893 1.00 96.56 104 ILE A N 1
ATOM 817 C CA . ILE A 1 104 ? -2.356 7.965 7.285 1.00 96.56 104 ILE A CA 1
ATOM 818 C C . ILE A 1 104 ? -3.227 8.893 8.132 1.00 96.56 104 ILE A C 1
ATOM 820 O O . ILE A 1 104 ? -2.803 9.414 9.162 1.00 96.56 104 ILE A O 1
ATOM 824 N N . ILE A 1 105 ? -4.457 9.123 7.682 1.00 95.38 105 ILE A N 1
ATOM 825 C CA . ILE A 1 105 ? -5.419 9.983 8.362 1.00 95.38 105 ILE A CA 1
ATOM 826 C C . ILE A 1 105 ? -6.357 9.090 9.164 1.00 95.38 105 ILE A C 1
ATOM 828 O O . ILE A 1 105 ? -7.110 8.288 8.610 1.00 95.38 105 ILE A O 1
ATOM 832 N N . VAL A 1 106 ? -6.332 9.285 10.480 1.00 94.94 106 VAL A N 1
ATOM 833 C CA . VAL A 1 106 ? -7.153 8.542 11.434 1.00 94.94 106 VAL A CA 1
ATOM 834 C C . VAL A 1 106 ? -8.136 9.496 12.094 1.00 94.94 106 VAL A C 1
ATOM 836 O O . VAL A 1 106 ? -7.752 10.520 12.661 1.00 94.94 106 VAL A O 1
ATOM 839 N N . ARG A 1 107 ? -9.425 9.170 12.028 1.00 94.00 107 ARG A N 1
ATOM 840 C CA . ARG A 1 107 ? -10.476 9.894 12.739 1.00 94.00 107 ARG A CA 1
ATOM 841 C C . ARG A 1 107 ? -10.526 9.425 14.195 1.00 94.00 107 ARG A C 1
ATOM 843 O O . ARG A 1 107 ? -10.697 8.221 14.427 1.00 94.00 107 ARG A O 1
ATOM 850 N N . PRO A 1 108 ? -10.455 10.350 15.172 1.00 91.31 108 PRO A N 1
ATOM 851 C CA . PRO A 1 108 ? -10.601 10.011 16.582 1.00 91.31 108 PRO A CA 1
ATOM 852 C C . PRO A 1 108 ? -11.966 9.357 16.837 1.00 91.31 108 PRO A C 1
ATOM 854 O O . PRO A 1 108 ? -13.007 9.998 16.716 1.00 91.31 108 PRO A O 1
ATOM 857 N N . SER A 1 109 ? -11.966 8.059 17.131 1.00 92.69 109 SER A N 1
ATOM 858 C CA . SER A 1 109 ? -13.153 7.256 17.447 1.00 92.69 109 SER A CA 1
ATOM 859 C C . SER A 1 109 ? -12.732 5.953 18.137 1.00 92.69 109 SER A C 1
ATOM 861 O O . SER A 1 109 ? -11.539 5.658 18.217 1.00 92.69 109 SER A O 1
ATOM 863 N N . PHE A 1 110 ? -13.697 5.188 18.660 1.00 88.81 110 PHE A N 1
ATOM 864 C CA . PHE A 1 110 ? -13.441 3.884 19.275 1.00 88.81 110 PHE A CA 1
ATOM 865 C C . PHE A 1 110 ? -14.315 2.792 18.619 1.00 88.81 110 PHE A C 1
ATOM 867 O O . PHE A 1 110 ? -15.542 2.859 18.739 1.00 88.81 110 PHE A O 1
ATOM 874 N N . PRO A 1 111 ? -13.728 1.820 17.887 1.00 88.94 111 PRO A N 1
ATOM 875 C CA . PRO A 1 111 ? -12.333 1.799 17.420 1.00 88.94 111 PRO A CA 1
ATOM 876 C C . PRO A 1 111 ? -12.025 2.944 16.431 1.00 88.94 111 PRO A C 1
ATOM 878 O O . PRO A 1 111 ? -12.981 3.486 15.855 1.00 88.94 111 PRO A O 1
ATOM 881 N N . PRO A 1 112 ? -10.734 3.304 16.242 1.00 92.62 112 PRO A N 1
ATOM 882 C C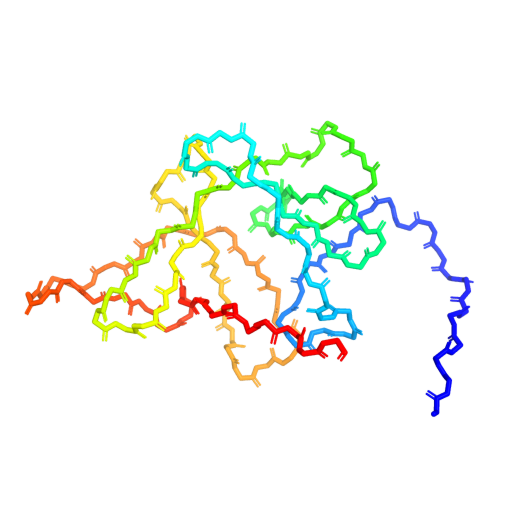A . PRO A 1 112 ? -10.300 4.324 15.286 1.00 92.62 112 PRO A CA 1
ATOM 883 C C . PRO A 1 112 ? -10.844 4.065 13.883 1.00 92.62 112 PRO A C 1
ATOM 885 O O . PRO A 1 112 ? -11.085 2.917 13.522 1.00 92.62 112 PRO A O 1
ATOM 888 N N . GLN A 1 113 ? -11.025 5.132 13.103 1.00 94.69 113 GLN A N 1
ATOM 889 C CA . GLN A 1 113 ? -11.551 5.038 11.742 1.00 94.69 113 GLN A CA 1
ATOM 890 C C . GLN A 1 113 ? -10.569 5.606 10.730 1.00 94.69 113 GLN A C 1
ATOM 892 O O . GLN A 1 113 ? -10.078 6.724 10.903 1.00 94.69 113 GLN A O 1
ATOM 897 N N . TYR A 1 114 ? -10.333 4.872 9.654 1.00 94.44 114 TYR A N 1
ATOM 898 C CA . TYR A 1 114 ? -9.405 5.257 8.592 1.00 94.44 114 TYR A CA 1
ATOM 899 C C . TYR A 1 114 ? -10.156 5.783 7.367 1.00 94.44 114 TYR A C 1
ATOM 901 O O . TYR A 1 114 ? -11.341 5.510 7.162 1.00 94.44 114 TYR A O 1
ATOM 909 N N . LEU A 1 115 ? -9.482 6.577 6.533 1.00 93.81 115 LEU A N 1
ATOM 910 C CA . LEU A 1 115 ? -10.071 6.994 5.262 1.00 93.81 115 LEU A CA 1
ATOM 911 C C . LEU A 1 115 ? -10.176 5.802 4.308 1.00 93.81 115 LEU A C 1
ATOM 913 O O . LEU A 1 115 ? -9.202 5.087 4.104 1.00 93.81 115 LEU A O 1
ATOM 917 N N . THR A 1 116 ? -11.317 5.657 3.631 1.00 92.38 116 THR A N 1
ATOM 918 C CA . THR A 1 116 ? -11.533 4.610 2.615 1.00 92.38 116 THR A CA 1
ATOM 919 C C . THR A 1 116 ? -10.469 4.623 1.517 1.00 92.38 116 THR A C 1
ATOM 921 O O . THR A 1 116 ? -10.066 3.574 1.038 1.00 92.38 116 THR A O 1
ATOM 924 N N . SER A 1 117 ? -9.940 5.799 1.164 1.00 94.06 117 SER A N 1
ATOM 925 C CA . SER A 1 117 ? -8.831 5.950 0.211 1.00 94.06 117 SER A CA 1
ATOM 926 C C . SER A 1 117 ? -7.504 5.330 0.668 1.00 94.06 117 SER A C 1
ATOM 928 O O . SER A 1 117 ? -6.562 5.307 -0.116 1.00 94.06 117 SER A O 1
ATOM 930 N N . GLN A 1 118 ? -7.397 4.909 1.929 1.00 95.75 118 GLN A N 1
ATOM 931 C CA . GLN A 1 118 ? -6.194 4.355 2.566 1.00 95.75 118 GLN A CA 1
ATOM 932 C C . GLN A 1 118 ? -6.391 2.902 3.015 1.00 95.75 118 GLN A C 1
ATOM 934 O O . GLN A 1 118 ? -5.528 2.341 3.689 1.00 95.75 118 GLN A O 1
ATOM 939 N N . LEU A 1 119 ? -7.535 2.314 2.665 1.00 94.06 119 LEU A N 1
ATOM 940 C CA . LEU A 1 119 ? -7.923 0.963 3.030 1.00 94.06 119 LEU A CA 1
ATOM 941 C C . LEU A 1 119 ? -7.906 0.084 1.783 1.00 94.06 119 LEU A C 1
ATOM 943 O O . LEU A 1 119 ? -8.531 0.406 0.774 1.00 94.06 119 LEU A O 1
ATOM 947 N N . PHE A 1 120 ? -7.178 -1.023 1.868 1.00 91.19 120 PHE A N 1
ATOM 948 C CA . PHE A 1 120 ? -6.978 -1.973 0.780 1.00 91.19 120 PHE A CA 1
ATOM 949 C C . PHE A 1 120 ? -7.446 -3.355 1.214 1.00 91.19 120 PHE A C 1
ATOM 951 O O . PHE A 1 120 ? -7.271 -3.746 2.368 1.00 91.19 120 PHE A O 1
ATOM 958 N N . ARG A 1 121 ? -8.032 -4.100 0.283 1.00 88.69 121 ARG A N 1
ATOM 959 C CA . ARG A 1 121 ? -8.400 -5.501 0.477 1.00 88.69 121 ARG A CA 1
ATOM 960 C C . ARG A 1 121 ? -7.587 -6.349 -0.483 1.00 88.69 121 ARG A C 1
ATOM 962 O O . ARG A 1 121 ? -7.381 -5.950 -1.627 1.00 88.69 121 ARG A O 1
ATOM 969 N N . PHE A 1 122 ? -7.123 -7.486 0.010 1.00 81.38 122 PHE A N 1
ATOM 970 C CA . PHE A 1 122 ? -6.500 -8.513 -0.807 1.00 81.38 122 PHE A CA 1
ATOM 971 C C . PHE A 1 122 ? -7.548 -9.595 -1.026 1.00 81.38 122 PHE A C 1
ATOM 973 O O . PHE A 1 122 ? -8.073 -10.143 -0.061 1.00 81.38 122 PHE A O 1
ATOM 980 N N . GLU A 1 123 ? -7.883 -9.846 -2.284 1.00 81.50 123 GLU A N 1
ATOM 981 C CA . GLU A 1 123 ? -8.729 -10.968 -2.672 1.00 81.50 123 GLU A CA 1
ATOM 982 C C . GLU A 1 123 ? -7.805 -12.061 -3.198 1.00 81.50 123 GLU A C 1
ATOM 984 O O . GLU A 1 123 ? -6.986 -11.814 -4.088 1.00 81.50 123 GLU A O 1
ATOM 989 N N . GLU A 1 124 ? -7.892 -13.243 -2.594 1.00 76.50 124 GLU A N 1
ATOM 990 C CA . GLU A 1 124 ? -7.202 -14.418 -3.104 1.00 76.50 124 GLU A CA 1
ATOM 991 C C . GLU A 1 124 ? -7.819 -14.777 -4.460 1.00 76.50 124 GLU A C 1
ATOM 993 O O . GLU A 1 124 ? -9.040 -14.757 -4.629 1.00 76.50 124 GLU A O 1
ATOM 998 N N . LEU A 1 125 ? -6.970 -15.019 -5.455 1.00 72.62 125 LEU A N 1
ATOM 999 C CA . LEU A 1 125 ? -7.436 -15.492 -6.749 1.00 72.62 125 LEU A CA 1
ATOM 1000 C C . LEU A 1 125 ? -7.575 -17.008 -6.643 1.00 72.62 125 LEU A C 1
ATOM 1002 O O . LEU A 1 125 ? -6.568 -17.686 -6.452 1.00 72.62 125 LEU A O 1
ATOM 1006 N N . ASP A 1 126 ? -8.800 -17.517 -6.768 1.00 66.00 126 ASP A N 1
ATOM 1007 C CA . ASP A 1 126 ? -9.031 -18.952 -6.938 1.00 66.00 126 ASP A CA 1
ATOM 1008 C C . ASP A 1 126 ? -8.275 -19.422 -8.200 1.00 66.00 126 ASP A C 1
ATOM 1010 O O . ASP A 1 126 ? -8.489 -18.876 -9.289 1.00 66.00 126 ASP A O 1
ATOM 1014 N N . GLU A 1 127 ? -7.358 -20.384 -8.042 1.00 53.12 127 GLU A N 1
ATOM 1015 C CA . GLU A 1 127 ? -6.610 -21.013 -9.149 1.00 53.12 127 GLU A CA 1
ATOM 1016 C C . GLU A 1 127 ? -7.497 -21.869 -10.070 1.00 53.12 127 GLU A C 1
ATOM 1018 O O . GLU A 1 127 ? -8.358 -22.631 -9.567 1.00 53.12 127 GLU A O 1
#

pLDDT: mean 82.69, std 17.85, range [26.61, 97.44]

Organism: NCBI:txid495285

Foldseek 3Di:
DDDDDDDDDPDQKAFDFALPPFDDWDWDDPDPFKTAIAIDPFRAWAADPQFIMGGVDPVRHFIWGWDQDVVVRFTAIDTPVDPQWTWFFPDNPDRGTTTGTDGWDWDPDVVIDTDPRRTHDDDDDDD

InterPro domains:
  IPR031755 Peptidase inhibitor I66 [PF16850] (21-123)

Sequence (127 aa):
MGCVIRRGDSSTFQSVHLNGRVTTWAVEQEGDNAYRLSVGGYRYTGVVDNNVTASTHPEQNVEWIATYREREDAYTISPINDDIKGWTVSHPNDANSRIALRIIIVRPSFPPQYLTSQLFRFEELDE

Radius of gyration: 15.1 Å; chains: 1; bounding box: 31×32×47 Å